Protein AF-A0AA88CJT6-F1 (afdb_monomer)

Nearest PDB structures (foldseek):
  5yh4-assembly1_A  TM=9.714E-01  e=6.669E-05  Vitis vinifera
  2iwt-assembly1_B  TM=9.421E-01  e=1.751E-02  Hordeum vulgare
  2gzb-assembly2_B  TM=6.963E-01  e=2.408E-01  Bauhinia bauhinioides

Mean predicted aligned error: 12.29 Å

InterPro domains:
  IPR002160 Proteinase inhibitor I3, Kunitz legume [PF00197] (32-78)
  IPR002160 Proteinase inhibitor I3, Kunitz legume [PR00291] (31-60)
  IPR002160 Proteinase inhibitor I3, Kunitz legume [PR00291] (69-79)
  IPR002160 Proteinase inhibitor I3, Kunitz legume [PTHR33107] (6-78)
  IPR011065 Kunitz inhibitor STI-like superfamily [SSF50386] (30-79)

Radius of gyration: 29.21 Å; C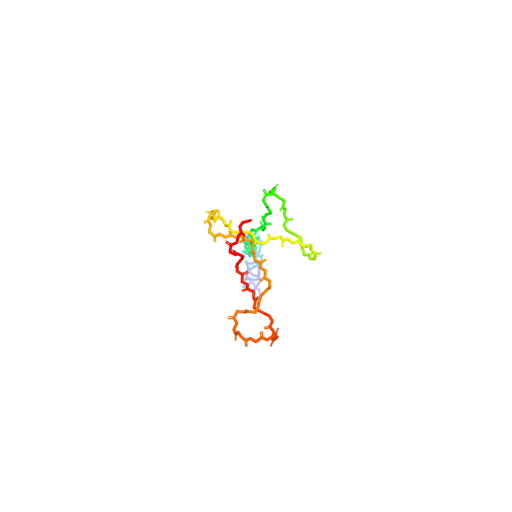α contacts (8 Å, |Δi|>4): 63; chains: 1; bounding box: 32×28×85 Å

Sequence (79 aa):
MEVTTLLILSFLLLSFTSKPVPGLAGSSAATVLDISGKRLRKGVDYYILPVIRGRGGGLKLANARNKTCPLDVVQDQFE

pLDDT: mean 87.76, std 11.69, range [58.25, 98.31]

Foldseek 3Di:
DVVVVVVVVVVVVVVVPDDPPPPCPPPPPDFDADPVRHGDDPPDDDWAFDPDPPQAGTWDWACPPPDPPDTDIDGGRHD

Structure (mmCIF, N/CA/C/O backbone):
data_AF-A0AA88CJT6-F1
#
_entry.id   AF-A0AA88CJT6-F1
#
loop_
_atom_site.group_PDB
_atom_site.id
_atom_site.type_symbol
_atom_site.label_atom_id
_atom_site.label_alt_id
_atom_site.label_comp_id
_atom_site.label_asym_id
_atom_site.label_entity_id
_atom_site.label_seq_id
_atom_site.pdbx_PDB_ins_code
_atom_site.Cartn_x
_atom_site.Cartn_y
_atom_site.Cartn_z
_atom_site.occupancy
_atom_site.B_iso_or_equiv
_atom_site.auth_seq_id
_atom_site.auth_comp_id
_atom_site.auth_asym_id
_atom_site.auth_atom_id
_atom_site.pdbx_PDB_model_num
ATOM 1 N N . MET A 1 1 ? -6.192 -6.215 70.171 1.00 61.66 1 MET A N 1
ATOM 2 C CA . MET A 1 1 ? -7.315 -6.532 69.259 1.00 61.66 1 MET A CA 1
ATOM 3 C C . MET A 1 1 ? -7.988 -5.268 68.728 1.00 61.66 1 MET A C 1
ATOM 5 O O . MET A 1 1 ? -8.331 -5.245 67.555 1.00 61.66 1 MET A O 1
ATOM 9 N N . GLU A 1 2 ? -8.093 -4.201 69.527 1.00 72.19 2 GLU A N 1
ATOM 10 C CA . GLU A 1 2 ? -8.643 -2.892 69.110 1.00 72.19 2 GLU A CA 1
ATOM 11 C C . GLU A 1 2 ? -7.848 -2.194 67.985 1.00 72.19 2 GLU A C 1
ATOM 13 O O . GLU A 1 2 ? -8.405 -1.755 66.988 1.00 72.19 2 GLU A O 1
ATOM 18 N N . VAL A 1 3 ? -6.515 -2.134 68.081 1.00 81.25 3 VAL A N 1
ATOM 19 C CA . VAL A 1 3 ? -5.693 -1.421 67.075 1.00 81.25 3 VAL A CA 1
ATOM 20 C C . VAL A 1 3 ? -5.676 -2.152 65.730 1.00 81.25 3 VAL A C 1
ATOM 22 O O . VAL A 1 3 ? -5.773 -1.538 64.673 1.00 81.25 3 VAL A O 1
ATOM 25 N N . THR A 1 4 ? -5.598 -3.480 65.755 1.00 82.94 4 THR A N 1
ATOM 26 C CA . THR A 1 4 ? -5.609 -4.317 64.549 1.00 82.94 4 THR A CA 1
ATOM 27 C C . THR A 1 4 ? -6.947 -4.256 63.819 1.00 82.94 4 THR A C 1
ATOM 29 O O . THR A 1 4 ? -6.966 -4.225 62.595 1.00 82.94 4 THR A O 1
ATOM 32 N N . THR A 1 5 ? -8.065 -4.191 64.547 1.00 84.94 5 THR A N 1
ATOM 33 C CA . THR A 1 5 ? -9.401 -4.059 63.944 1.00 84.94 5 THR A CA 1
ATOM 34 C C . THR A 1 5 ? -9.618 -2.666 63.357 1.00 84.94 5 THR A C 1
ATOM 36 O O . THR A 1 5 ? -10.133 -2.563 62.246 1.00 84.94 5 THR A O 1
ATOM 39 N N . LEU A 1 6 ? -9.135 -1.608 64.019 1.00 88.25 6 LEU A N 1
ATOM 40 C CA . LEU A 1 6 ? -9.140 -0.243 63.479 1.00 88.25 6 LEU A CA 1
ATOM 41 C C . LEU A 1 6 ? -8.303 -0.107 62.197 1.00 88.25 6 LEU A C 1
ATOM 43 O O . LEU A 1 6 ? -8.731 0.562 61.259 1.00 88.25 6 LEU A O 1
ATOM 47 N N . LEU A 1 7 ? -7.141 -0.764 62.130 1.00 86.56 7 LEU A N 1
ATOM 48 C CA . LEU A 1 7 ? -6.294 -0.777 60.931 1.00 86.56 7 LEU A CA 1
ATOM 49 C C . LEU A 1 7 ? -6.942 -1.533 59.765 1.00 86.56 7 LEU A C 1
ATOM 51 O O . LEU A 1 7 ? -6.870 -1.086 58.624 1.00 86.56 7 LEU A O 1
ATOM 55 N N . ILE A 1 8 ? -7.602 -2.660 60.041 1.00 87.06 8 ILE A N 1
ATOM 56 C CA . ILE A 1 8 ? -8.330 -3.417 59.014 1.00 87.06 8 ILE A CA 1
ATOM 57 C C . ILE A 1 8 ? -9.519 -2.599 58.501 1.00 87.06 8 ILE A C 1
ATOM 59 O O . ILE A 1 8 ? -9.733 -2.518 57.293 1.00 87.06 8 ILE A O 1
ATOM 63 N N . LEU A 1 9 ? -10.265 -1.954 59.402 1.00 86.19 9 LEU A N 1
ATOM 64 C CA . LEU A 1 9 ? -11.413 -1.129 59.040 1.00 86.19 9 LEU A CA 1
ATOM 65 C C . LEU A 1 9 ? -10.995 0.096 58.218 1.00 86.19 9 LEU A C 1
ATOM 67 O O . LEU A 1 9 ? -11.643 0.402 57.220 1.00 86.19 9 LEU A O 1
ATOM 71 N N . SER A 1 10 ? -9.897 0.767 58.581 1.00 85.19 10 SER A N 1
ATOM 72 C CA . SER A 1 10 ? -9.395 1.910 57.811 1.00 85.19 10 SER A CA 1
ATOM 73 C C . SER A 1 10 ? -8.957 1.497 56.404 1.00 85.19 10 SER A C 1
ATOM 75 O O . SER A 1 10 ? -9.314 2.165 55.434 1.00 85.19 10 SER A O 1
ATOM 77 N N . PHE A 1 11 ? -8.270 0.359 56.271 1.00 82.69 11 PHE A N 1
ATOM 78 C CA . PHE A 1 11 ? -7.844 -0.181 54.981 1.00 82.69 11 PHE A CA 1
ATOM 79 C C . PHE A 1 11 ? -9.035 -0.554 54.087 1.00 82.69 11 PHE A C 1
ATOM 81 O O . PHE A 1 11 ? -9.026 -0.294 52.884 1.00 82.69 11 PHE A O 1
ATOM 88 N N . LEU A 1 12 ? -10.090 -1.111 54.687 1.00 82.75 12 LEU A N 1
ATOM 89 C CA . LEU A 1 12 ? -11.318 -1.486 53.990 1.00 82.75 12 LEU A CA 1
ATOM 90 C C . LEU A 1 12 ? -12.122 -0.255 53.546 1.00 82.75 12 LEU A C 1
ATOM 92 O O . LEU A 1 12 ? -12.688 -0.249 52.463 1.00 82.75 12 LEU A O 1
ATOM 96 N N . LEU A 1 13 ? -12.132 0.822 54.333 1.00 82.81 13 LEU A N 1
ATOM 97 C CA . LEU A 1 13 ? -12.753 2.088 53.932 1.00 82.81 13 LEU A CA 1
ATOM 98 C C . LEU A 1 13 ? -11.974 2.776 52.798 1.00 82.81 13 LEU A C 1
ATOM 100 O O . LEU A 1 13 ? -12.583 3.334 51.887 1.00 82.81 13 LEU A O 1
ATOM 104 N N . LEU A 1 14 ? -10.641 2.689 52.808 1.00 79.88 14 LEU A N 1
ATOM 105 C CA . LEU A 1 14 ? -9.783 3.228 51.747 1.00 79.88 14 LEU A CA 1
ATOM 106 C C . LEU A 1 14 ? -10.032 2.537 50.395 1.00 79.88 14 LEU A C 1
ATOM 108 O O . LEU A 1 14 ? -10.090 3.224 49.372 1.00 79.88 14 LEU A O 1
ATOM 112 N N . SER A 1 15 ? -10.264 1.220 50.369 1.00 75.25 15 SER A N 1
ATOM 113 C CA . SER A 1 15 ? -10.536 0.485 49.123 1.00 75.25 15 SER A CA 1
ATOM 114 C C . SER A 1 15 ? -11.882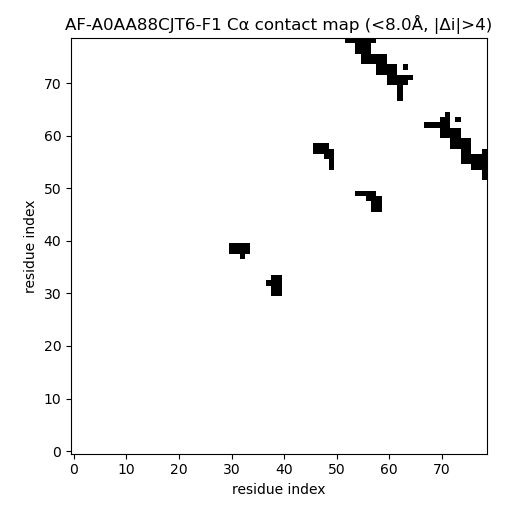 0.835 48.472 1.00 75.25 15 SER A C 1
ATOM 116 O O . SER A 1 15 ? -11.988 0.790 47.250 1.00 75.25 15 SER A O 1
ATOM 118 N N . PHE A 1 16 ? -12.891 1.275 49.233 1.00 72.00 16 PHE A N 1
ATOM 119 C CA . PHE A 1 16 ? -14.157 1.770 48.663 1.00 72.00 16 PHE A CA 1
ATOM 120 C C . PHE A 1 16 ? -14.054 3.185 48.077 1.00 72.00 16 PHE A C 1
ATOM 122 O O . PHE A 1 16 ? -14.915 3.593 47.296 1.00 72.00 16 PHE A O 1
ATOM 129 N N . THR A 1 17 ? -13.009 3.941 48.423 1.00 77.81 17 THR A N 1
ATOM 130 C CA . THR A 1 17 ? -12.805 5.307 47.906 1.00 77.81 17 THR A CA 1
ATOM 131 C C . THR A 1 17 ? -11.981 5.362 46.625 1.00 77.81 17 THR A C 1
ATOM 133 O O . THR A 1 17 ? -11.950 6.403 45.960 1.00 77.81 17 THR A O 1
ATOM 136 N N . SER A 1 18 ? -11.350 4.251 46.224 1.00 71.69 18 SER A N 1
ATOM 137 C CA . SER A 1 18 ? -10.634 4.191 44.955 1.00 71.69 18 SER A CA 1
ATOM 138 C C . SER A 1 18 ? -11.632 4.204 43.801 1.00 71.69 18 SER A C 1
ATOM 140 O O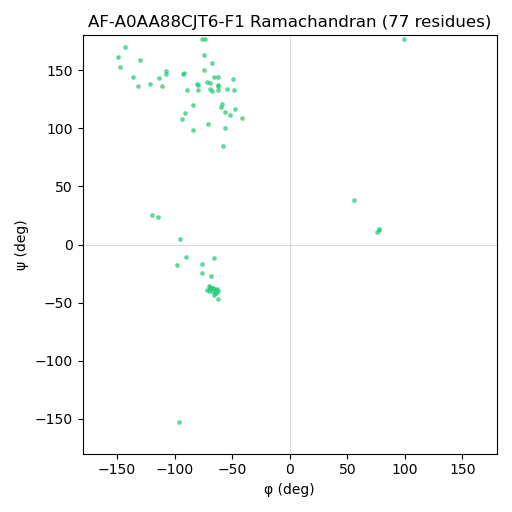 . SER A 1 18 ? -12.277 3.201 43.495 1.00 71.69 18 SER A O 1
ATOM 142 N N . LYS A 1 19 ? -11.762 5.355 43.137 1.00 74.62 19 LYS A N 1
ATOM 143 C CA . LYS A 1 19 ? -12.428 5.421 41.836 1.00 74.62 19 LYS A CA 1
ATOM 144 C C . LYS A 1 19 ? -11.627 4.556 40.860 1.00 74.62 19 LYS A C 1
ATOM 146 O O . LYS A 1 19 ? -10.397 4.655 40.875 1.00 74.62 19 LYS A O 1
ATOM 151 N N . PRO A 1 20 ? -12.272 3.739 40.009 1.00 67.75 20 PRO A N 1
ATOM 152 C CA . PRO A 1 20 ? -11.558 3.069 38.938 1.00 67.75 20 PRO A CA 1
ATOM 153 C C . PRO A 1 20 ? -10.872 4.150 38.105 1.00 67.75 20 PRO A C 1
ATOM 155 O O . PRO A 1 20 ? -11.534 4.994 37.499 1.00 67.75 20 PRO A O 1
ATOM 158 N N . VAL A 1 21 ? -9.538 4.164 38.125 1.00 69.31 21 VAL A N 1
ATOM 159 C CA . VAL A 1 21 ? -8.767 4.907 37.132 1.00 69.31 21 VAL A CA 1
ATOM 160 C C . VAL A 1 21 ? -9.207 4.308 35.803 1.00 69.31 21 VAL A C 1
ATOM 162 O O . VAL A 1 21 ? -9.100 3.084 35.664 1.00 69.31 21 VAL A O 1
ATOM 165 N N . PRO A 1 22 ? -9.760 5.095 34.860 1.00 65.06 22 PRO A N 1
ATOM 166 C CA . PRO A 1 22 ? -9.998 4.597 33.520 1.00 65.06 22 PRO A CA 1
ATOM 167 C C . PRO A 1 22 ? -8.667 4.019 33.074 1.00 65.06 22 PRO A C 1
ATOM 169 O O . PRO A 1 22 ? -7.681 4.754 32.970 1.00 65.06 22 PRO A O 1
ATOM 172 N N . GLY A 1 23 ? -8.605 2.692 32.933 1.00 60.91 23 GLY A N 1
ATOM 173 C CA . GLY A 1 23 ? -7.418 2.061 32.392 1.00 60.91 23 GLY A CA 1
ATOM 174 C C . GLY A 1 23 ? -7.078 2.812 31.116 1.00 60.91 23 GLY A C 1
ATOM 175 O O . GLY A 1 23 ? -7.993 3.242 30.404 1.00 60.91 23 GLY A O 1
ATOM 176 N N . LEU A 1 24 ? -5.789 3.010 30.839 1.00 58.25 24 LEU A N 1
ATOM 177 C CA . LEU A 1 24 ? -5.365 3.312 29.481 1.00 58.25 24 LEU A CA 1
ATOM 178 C C . LEU A 1 24 ? -5.857 2.137 28.629 1.00 58.25 24 LEU A C 1
ATOM 180 O O . LEU A 1 24 ? -5.139 1.164 28.418 1.00 58.25 24 LEU A O 1
ATOM 184 N N . ALA A 1 25 ? -7.115 2.187 28.194 1.00 59.78 25 ALA A N 1
ATOM 185 C CA . ALA A 1 25 ? -7.595 1.445 27.061 1.00 59.78 25 ALA A CA 1
ATOM 186 C C . ALA A 1 25 ? -6.656 1.915 25.964 1.00 59.78 25 ALA A C 1
ATOM 188 O O . ALA A 1 25 ? -6.736 3.070 25.541 1.00 59.78 25 ALA A O 1
ATOM 189 N N . GLY A 1 26 ? -5.653 1.084 25.660 1.00 59.31 26 GLY A N 1
ATOM 190 C CA . GLY A 1 26 ? -4.633 1.401 24.679 1.00 59.31 26 GLY A CA 1
ATOM 191 C C . GLY A 1 26 ? -5.367 1.916 23.460 1.00 59.31 26 GLY A C 1
ATOM 192 O O . GLY A 1 26 ? -6.228 1.202 22.946 1.00 59.31 26 GLY A O 1
ATOM 193 N N . SER A 1 27 ? -5.124 3.187 23.124 1.00 62.94 27 SER A N 1
ATOM 194 C CA . SER A 1 27 ? -5.804 3.894 22.043 1.00 62.94 27 SER A CA 1
ATOM 195 C C . SER A 1 27 ? -5.924 2.935 20.869 1.00 62.94 27 SER A C 1
ATOM 197 O O . SER A 1 27 ? -4.904 2.526 20.307 1.00 62.94 27 SER A O 1
ATOM 199 N N . SER A 1 28 ? -7.143 2.469 20.578 1.00 70.19 28 SER A N 1
ATOM 200 C CA . SER A 1 28 ? -7.333 1.552 19.464 1.00 70.19 28 SER A CA 1
ATOM 201 C C . SER A 1 28 ? -6.855 2.304 18.233 1.00 70.19 28 SER A C 1
ATOM 203 O O . SER A 1 28 ? -7.388 3.382 17.952 1.00 70.19 28 SER A O 1
ATOM 205 N N . ALA A 1 29 ? -5.829 1.788 17.550 1.00 79.19 29 ALA A N 1
ATOM 206 C CA . ALA A 1 29 ? -5.280 2.445 16.372 1.00 79.19 29 ALA A CA 1
ATOM 207 C C . ALA A 1 29 ? -6.428 2.836 15.430 1.00 79.19 29 ALA A C 1
ATOM 209 O O . ALA A 1 29 ? -7.347 2.041 15.198 1.00 79.19 29 ALA A O 1
ATOM 210 N N . ALA A 1 30 ? -6.404 4.078 14.940 1.00 86.06 30 ALA A N 1
ATOM 211 C CA . ALA A 1 30 ? -7.457 4.582 14.073 1.00 86.06 30 ALA A CA 1
ATOM 212 C C . ALA A 1 30 ? -7.637 3.636 12.877 1.00 86.06 30 ALA A C 1
ATOM 214 O O . ALA A 1 30 ? -6.664 3.189 12.266 1.00 86.06 30 ALA A O 1
ATOM 215 N N . THR A 1 31 ? -8.887 3.297 12.561 1.00 92.44 31 THR A N 1
ATOM 216 C CA . THR A 1 31 ? -9.158 2.383 11.450 1.00 92.44 31 THR A CA 1
ATOM 217 C C . THR A 1 31 ? -8.787 3.040 10.125 1.00 92.44 31 THR A C 1
ATOM 219 O O . THR A 1 31 ? -9.205 4.164 9.855 1.00 92.44 31 THR A O 1
ATOM 222 N N . VAL A 1 32 ? -8.053 2.320 9.276 1.00 95.31 32 VAL A N 1
ATOM 223 C CA . VAL A 1 32 ? -7.733 2.775 7.918 1.00 95.31 32 VAL A CA 1
ATOM 224 C C . VAL A 1 32 ? -9.005 2.776 7.068 1.00 95.31 32 VAL A C 1
ATOM 226 O O . VAL A 1 32 ? -9.777 1.810 7.090 1.00 95.31 32 VAL A O 1
ATOM 229 N N . LEU A 1 33 ? -9.219 3.861 6.327 1.00 97.06 33 LEU A N 1
ATOM 230 C CA . LEU A 1 33 ? -10.339 4.025 5.404 1.00 97.06 33 LEU A CA 1
ATOM 231 C C . LEU A 1 33 ? -9.854 3.935 3.954 1.00 97.06 33 LEU A C 1
ATOM 233 O O . LEU A 1 33 ? -8.739 4.348 3.642 1.00 97.06 33 LEU A O 1
ATOM 237 N N . ASP A 1 34 ? -10.695 3.398 3.076 1.00 97.62 34 ASP A N 1
ATOM 238 C CA . ASP A 1 34 ? -10.474 3.422 1.634 1.00 97.62 34 ASP A CA 1
ATOM 239 C C . ASP A 1 34 ? -10.783 4.812 1.049 1.00 97.62 34 ASP A C 1
ATOM 241 O O . ASP A 1 34 ? -11.255 5.719 1.741 1.00 97.62 34 ASP A O 1
ATOM 245 N N . ILE A 1 35 ? -10.552 4.984 -0.255 1.00 96.31 35 ILE A N 1
ATOM 246 C CA . ILE A 1 35 ? -10.812 6.254 -0.954 1.00 96.31 35 ILE A CA 1
ATOM 247 C C . ILE A 1 35 ? -12.302 6.635 -1.012 1.00 96.31 35 ILE A C 1
ATOM 249 O O . ILE A 1 35 ? -12.632 7.756 -1.384 1.00 96.31 35 ILE A O 1
ATOM 253 N N . SER A 1 36 ? -13.210 5.717 -0.664 1.00 97.38 36 SER A N 1
ATOM 254 C CA . SER A 1 36 ? -14.646 5.978 -0.504 1.00 97.38 36 SER A CA 1
ATOM 255 C C . SER A 1 36 ? -15.036 6.260 0.955 1.00 97.38 36 SER A C 1
ATOM 257 O O . SER A 1 36 ? -16.224 6.362 1.254 1.00 97.38 36 SER A O 1
ATOM 259 N N . GLY A 1 37 ? -14.073 6.339 1.879 1.00 96.94 37 GLY A N 1
ATOM 260 C CA . GLY A 1 37 ? -14.310 6.573 3.303 1.00 96.94 37 GLY A CA 1
ATOM 261 C C .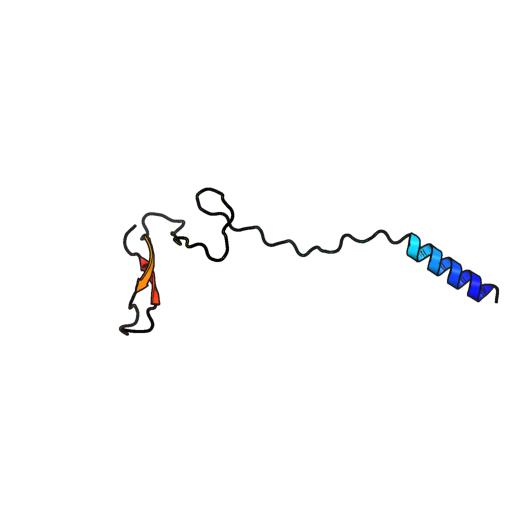 GLY A 1 37 ? -14.797 5.346 4.083 1.00 96.94 37 GLY A C 1
ATOM 262 O O . GLY A 1 37 ? -15.241 5.484 5.223 1.00 96.94 37 GLY A O 1
ATOM 263 N N . LYS A 1 38 ? -14.736 4.137 3.512 1.00 97.44 38 LYS A N 1
ATOM 264 C CA . LYS A 1 38 ? -15.166 2.903 4.193 1.00 97.44 38 LYS A CA 1
ATOM 265 C C . LYS A 1 38 ? -13.987 2.236 4.891 1.00 97.44 38 LYS A C 1
ATOM 267 O O . LYS A 1 38 ? -12.868 2.257 4.399 1.00 97.44 38 LYS A O 1
ATOM 272 N N . ARG A 1 39 ? -14.243 1.582 6.027 1.00 97.50 39 ARG A N 1
ATOM 273 C CA . ARG A 1 39 ? -13.215 0.834 6.774 1.00 97.50 39 ARG A CA 1
ATOM 274 C C . ARG A 1 39 ? -12.646 -0.318 5.943 1.00 97.50 39 ARG A C 1
ATOM 276 O O . ARG A 1 39 ? -13.421 -1.115 5.408 1.00 97.50 39 ARG A O 1
ATOM 283 N N . LEU A 1 40 ? -11.317 -0.443 5.915 1.00 97.38 40 LEU A N 1
ATOM 284 C CA . LEU A 1 40 ? -10.639 -1.595 5.318 1.00 97.38 40 LEU A CA 1
ATOM 285 C C . LEU A 1 40 ? -11.011 -2.887 6.053 1.00 97.38 40 LEU A C 1
ATOM 287 O O . LEU A 1 40 ? -11.186 -2.905 7.275 1.00 97.38 40 LEU A O 1
ATOM 291 N N . ARG A 1 41 ? -11.122 -3.983 5.300 1.00 96.88 41 ARG A N 1
ATOM 292 C CA . ARG A 1 41 ? -11.473 -5.308 5.821 1.00 96.88 41 ARG A CA 1
ATOM 293 C C . ARG A 1 41 ? -10.376 -6.319 5.509 1.00 96.88 41 ARG A C 1
ATOM 295 O O . ARG A 1 41 ? -9.854 -6.358 4.401 1.00 96.88 41 ARG A O 1
ATOM 302 N N . LYS A 1 42 ? -10.050 -7.171 6.484 1.00 96.25 42 LYS A N 1
ATOM 303 C CA . LYS A 1 42 ? -9.133 -8.300 6.279 1.00 96.25 42 LYS A CA 1
ATOM 304 C C . LYS A 1 42 ? -9.728 -9.269 5.249 1.00 96.25 42 LYS A C 1
ATOM 306 O O . LYS A 1 42 ? -10.910 -9.590 5.340 1.00 96.25 42 LYS A O 1
ATOM 311 N N . GLY A 1 43 ? -8.897 -9.756 4.326 1.00 97.00 43 GLY A N 1
ATOM 312 C CA . GLY A 1 43 ? -9.306 -10.709 3.285 1.00 97.00 43 GLY A CA 1
ATOM 313 C C . GLY A 1 43 ? -10.074 -10.083 2.118 1.00 97.00 43 GLY A C 1
ATOM 314 O O . GLY A 1 43 ? -10.692 -10.812 1.354 1.00 97.00 43 GLY A O 1
ATOM 315 N N . VAL A 1 44 ? -10.065 -8.752 2.006 1.00 97.88 44 VAL A N 1
ATOM 316 C CA . VAL A 1 44 ? -10.606 -8.020 0.858 1.00 97.88 44 VAL A CA 1
ATOM 317 C C . VAL A 1 44 ? -9.445 -7.384 0.106 1.00 97.88 44 VAL A C 1
ATOM 319 O O . VAL A 1 44 ? -8.548 -6.815 0.730 1.00 97.88 44 VAL A O 1
ATOM 322 N N . ASP A 1 45 ? -9.478 -7.482 -1.218 1.00 98.00 45 ASP A N 1
ATOM 323 C CA . ASP A 1 45 ? -8.441 -6.930 -2.082 1.00 98.00 45 ASP A CA 1
ATOM 324 C C . ASP A 1 45 ? -8.638 -5.425 -2.289 1.00 98.00 45 ASP A C 1
ATOM 326 O O . ASP A 1 45 ? -9.752 -4.939 -2.500 1.00 98.00 45 ASP A O 1
ATOM 330 N N . TYR A 1 46 ? -7.532 -4.685 -2.248 1.00 98.31 46 TYR A N 1
ATOM 331 C CA . TYR A 1 46 ? -7.485 -3.244 -2.478 1.00 98.31 46 TYR A CA 1
ATOM 332 C C . TYR A 1 46 ? -6.297 -2.907 -3.378 1.00 98.31 46 TYR A C 1
ATOM 334 O O . TYR A 1 46 ? -5.217 -3.480 -3.230 1.00 98.31 46 TYR A O 1
ATOM 342 N N . TYR A 1 47 ? -6.465 -1.920 -4.258 1.00 97.75 47 TYR A N 1
ATOM 343 C CA . TYR A 1 47 ? -5.335 -1.302 -4.947 1.00 97.75 47 TYR A CA 1
ATOM 344 C C . TYR A 1 47 ? -4.644 -0.293 -4.028 1.00 97.75 47 TYR A C 1
ATOM 346 O O . TYR A 1 47 ? -5.298 0.550 -3.412 1.00 97.75 47 TYR A O 1
ATOM 354 N N . ILE A 1 48 ? -3.314 -0.356 -3.965 1.00 97.81 48 ILE A N 1
ATOM 355 C CA . ILE A 1 48 ? -2.489 0.643 -3.279 1.00 97.81 48 ILE A CA 1
ATOM 356 C C . ILE A 1 48 ? -2.062 1.673 -4.321 1.00 97.81 48 ILE A C 1
ATOM 358 O O . ILE A 1 48 ? -1.250 1.364 -5.193 1.00 97.81 48 ILE A O 1
ATOM 362 N N . LEU A 1 49 ? -2.633 2.875 -4.238 1.00 97.00 49 LEU A N 1
ATOM 363 C CA . LEU A 1 49 ? -2.403 3.976 -5.176 1.00 97.00 49 LEU A CA 1
ATOM 364 C C . LEU A 1 49 ? -1.554 5.084 -4.535 1.00 97.00 49 LEU A C 1
ATOM 366 O O . LEU A 1 49 ? -1.652 5.306 -3.323 1.00 97.00 49 LEU A O 1
ATOM 370 N N . PRO A 1 50 ? -0.741 5.805 -5.324 1.00 96.88 50 PRO A N 1
ATOM 371 C CA . PRO A 1 50 ? 0.035 6.921 -4.817 1.00 96.88 50 PRO A CA 1
ATOM 372 C C . PRO A 1 50 ? -0.887 8.084 -4.447 1.00 96.88 50 PRO A C 1
ATOM 374 O O . PRO A 1 50 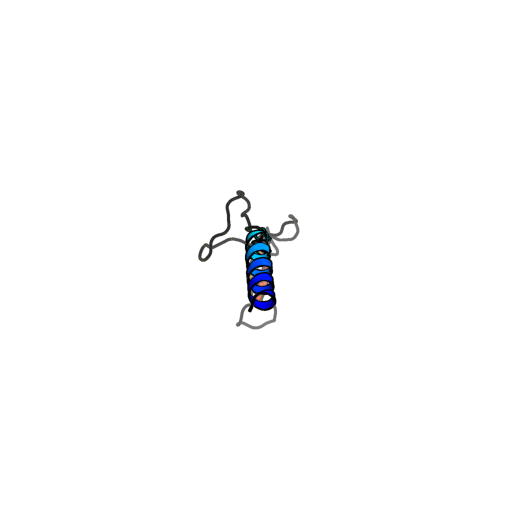? -1.829 8.424 -5.161 1.00 96.88 50 PRO A O 1
ATOM 377 N N . VAL A 1 51 ? -0.581 8.734 -3.323 1.00 96.06 51 VAL A N 1
ATOM 378 C CA . VAL A 1 51 ? -1.297 9.948 -2.901 1.00 96.06 51 VAL A CA 1
ATOM 379 C C . VAL A 1 51 ? -1.013 11.103 -3.868 1.00 96.06 51 VAL A C 1
ATOM 381 O O . VAL A 1 51 ? -1.903 11.889 -4.183 1.00 96.06 51 VAL A O 1
ATOM 384 N N . ILE A 1 52 ? 0.228 11.194 -4.357 1.00 94.81 52 ILE A N 1
ATOM 385 C CA . ILE A 1 52 ? 0.650 12.196 -5.339 1.00 94.81 52 ILE A CA 1
ATOM 386 C C . ILE A 1 52 ? 0.452 11.621 -6.742 1.00 94.81 52 ILE A C 1
ATOM 388 O O . ILE A 1 52 ? 1.160 10.695 -7.135 1.00 94.81 52 ILE A O 1
ATOM 392 N N . ARG A 1 53 ? -0.476 12.213 -7.495 1.00 94.00 53 ARG A N 1
ATOM 393 C CA . ARG A 1 53 ? -0.724 11.895 -8.908 1.00 94.00 53 ARG A CA 1
ATOM 394 C C . ARG A 1 53 ? 0.369 12.457 -9.829 1.00 94.00 53 ARG A C 1
ATOM 396 O O . ARG A 1 53 ? 1.135 13.337 -9.436 1.00 94.00 53 ARG A O 1
ATOM 403 N N . GLY A 1 54 ? 0.443 11.944 -11.052 1.00 94.62 54 GLY A N 1
ATOM 404 C CA . GLY A 1 54 ? 1.418 12.274 -12.090 1.00 94.62 54 GLY A CA 1
ATOM 405 C C . GLY A 1 54 ? 2.806 11.665 -11.874 1.00 94.62 54 GLY A C 1
ATOM 406 O O . GLY A 1 54 ? 3.755 12.068 -12.542 1.00 94.62 54 GLY A O 1
ATOM 407 N N . ARG A 1 55 ? 2.959 10.730 -10.923 1.00 94.88 55 ARG A N 1
ATOM 408 C CA . ARG A 1 55 ? 4.244 10.088 -10.568 1.00 94.88 55 ARG A CA 1
ATOM 409 C C . ARG A 1 55 ? 4.229 8.567 -10.760 1.00 94.88 55 ARG A C 1
ATOM 411 O O . ARG A 1 55 ? 4.991 7.865 -10.100 1.00 94.88 55 ARG A O 1
ATOM 418 N N . GLY A 1 56 ? 3.363 8.084 -11.647 1.00 96.31 56 GLY A N 1
ATOM 419 C CA . GLY A 1 56 ? 3.109 6.663 -11.880 1.00 96.31 56 GLY A CA 1
ATOM 420 C C . GLY A 1 56 ? 1.857 6.158 -11.162 1.00 96.31 56 GLY A C 1
ATOM 421 O O . GLY A 1 56 ? 1.210 6.908 -10.435 1.00 96.31 56 GLY A O 1
ATOM 422 N N . GLY A 1 57 ? 1.524 4.888 -11.377 1.00 97.31 57 GLY A N 1
ATOM 423 C CA . GLY A 1 57 ? 0.300 4.250 -10.895 1.00 97.31 57 GLY A CA 1
ATOM 424 C C . GLY A 1 57 ? 0.472 3.489 -9.585 1.00 97.31 57 GLY A C 1
ATOM 425 O O . GLY A 1 57 ? 1.314 3.818 -8.748 1.00 97.31 57 GLY A O 1
ATOM 426 N N . GLY A 1 58 ? -0.372 2.474 -9.391 1.00 97.69 58 GLY A N 1
ATOM 427 C CA . GLY A 1 58 ? -0.407 1.661 -8.175 1.00 97.69 58 GLY A CA 1
ATOM 428 C C . GLY A 1 58 ? 0.756 0.677 -8.024 1.00 97.69 58 GLY A C 1
ATOM 429 O O . GLY A 1 58 ? 1.609 0.538 -8.899 1.00 97.69 58 GLY A O 1
ATOM 430 N N . LEU A 1 59 ? 0.790 -0.033 -6.895 1.00 97.88 59 LEU A N 1
ATOM 431 C CA . LEU A 1 59 ? 1.762 -1.110 -6.686 1.00 97.88 59 LEU A CA 1
ATOM 432 C C . LEU A 1 59 ? 1.437 -2.343 -7.539 1.00 97.88 59 LEU A C 1
ATOM 434 O O . LEU A 1 59 ? 0.282 -2.758 -7.637 1.00 97.88 59 LEU A O 1
ATOM 438 N N . LYS A 1 60 ? 2.481 -2.969 -8.088 1.00 96.50 60 LYS A N 1
ATOM 439 C CA . LYS A 1 60 ? 2.414 -4.225 -8.841 1.00 96.50 60 LYS A CA 1
ATOM 440 C C . LYS A 1 60 ? 3.620 -5.122 -8.577 1.00 96.50 60 LYS A C 1
ATOM 442 O O . LYS A 1 60 ? 4.613 -4.696 -7.992 1.00 96.50 60 LYS A O 1
ATOM 447 N N . LEU A 1 61 ? 3.540 -6.362 -9.054 1.00 96.75 61 LEU A N 1
ATOM 448 C CA . LEU A 1 61 ? 4.674 -7.283 -9.087 1.00 96.75 61 LEU A CA 1
ATOM 449 C C . LEU A 1 61 ? 5.447 -7.131 -10.400 1.00 96.75 61 LEU A C 1
ATOM 451 O O . LEU A 1 61 ? 4.848 -7.117 -11.475 1.00 96.75 61 LEU A O 1
ATOM 455 N N . ALA A 1 62 ? 6.772 -7.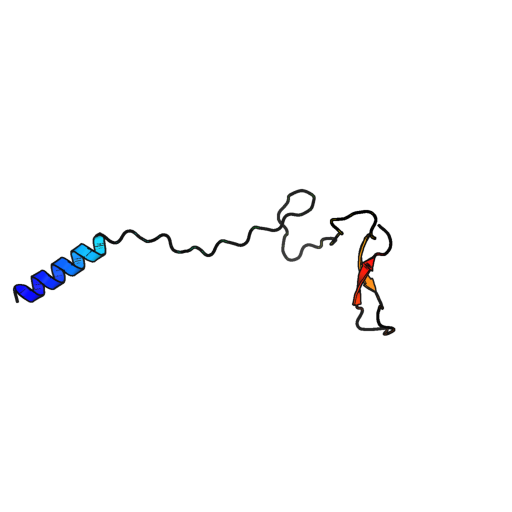039 -10.316 1.00 94.88 62 ALA A N 1
ATOM 456 C CA . ALA A 1 62 ? 7.658 -6.984 -11.475 1.00 94.88 62 ALA A CA 1
ATOM 457 C C . ALA A 1 62 ? 9.027 -7.611 -11.174 1.00 94.88 62 ALA A C 1
ATOM 459 O O . ALA A 1 62 ? 9.432 -7.742 -10.023 1.00 94.88 62 ALA A O 1
ATOM 460 N N . ASN A 1 63 ? 9.770 -7.970 -12.220 1.00 94.50 63 ASN A N 1
ATOM 461 C CA . ASN A 1 63 ? 11.181 -8.337 -12.100 1.00 94.50 63 ASN A CA 1
ATOM 462 C C . ASN A 1 63 ? 12.030 -7.056 -12.110 1.00 94.50 63 ASN A C 1
ATOM 464 O O . ASN A 1 63 ? 12.295 -6.511 -13.181 1.00 94.50 63 ASN A O 1
ATOM 468 N N . ALA A 1 64 ? 12.443 -6.570 -10.936 1.00 89.31 64 ALA A N 1
ATOM 469 C CA . ALA A 1 64 ? 13.252 -5.353 -10.828 1.00 89.31 64 ALA A CA 1
ATOM 470 C C . ALA A 1 64 ? 14.758 -5.634 -10.690 1.00 89.31 64 ALA A C 1
ATOM 472 O O . ALA A 1 64 ? 15.576 -4.743 -10.907 1.00 89.31 64 ALA A O 1
ATOM 473 N N . ARG A 1 65 ? 15.147 -6.865 -10.329 1.00 88.50 65 ARG A N 1
ATOM 474 C CA . ARG A 1 65 ? 16.539 -7.235 -9.993 1.00 88.50 65 ARG A CA 1
ATOM 475 C C . ARG A 1 65 ? 17.186 -8.217 -10.970 1.00 88.50 65 ARG A C 1
ATOM 477 O O . ARG A 1 65 ? 18.115 -8.928 -10.590 1.00 88.50 65 ARG A O 1
ATOM 484 N N . ASN A 1 66 ? 16.705 -8.267 -12.211 1.00 88.31 66 ASN A N 1
ATOM 485 C CA . ASN A 1 66 ? 17.186 -9.186 -13.246 1.00 88.31 66 ASN A CA 1
ATOM 486 C C . ASN A 1 66 ? 17.121 -10.670 -12.813 1.00 88.31 66 ASN A C 1
ATOM 488 O O . ASN A 1 66 ? 18.020 -11.462 -13.087 1.00 88.31 66 ASN A O 1
ATOM 492 N N . LYS A 1 67 ? 16.056 -11.039 -12.091 1.00 89.75 67 LYS A N 1
ATOM 493 C CA . LYS A 1 67 ? 15.755 -12.401 -11.624 1.00 89.75 67 LYS A CA 1
ATOM 494 C C . LYS A 1 67 ? 14.306 -12.732 -11.951 1.00 89.75 67 LYS A C 1
ATOM 496 O O . LYS A 1 67 ? 13.422 -11.922 -11.719 1.00 89.75 67 LYS A O 1
ATOM 501 N N . THR A 1 68 ? 14.036 -13.931 -12.452 1.00 90.50 68 THR A N 1
AT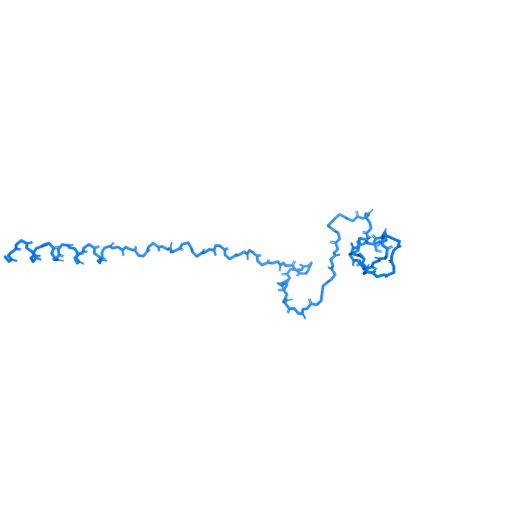OM 502 C CA . THR A 1 68 ? 12.665 -14.332 -12.809 1.00 90.50 68 THR A CA 1
ATOM 503 C C . THR A 1 68 ? 11.764 -14.517 -11.589 1.00 90.50 68 THR A C 1
ATOM 505 O O . THR A 1 68 ? 10.602 -14.128 -11.645 1.00 90.50 68 THR A O 1
ATOM 508 N N . CYS A 1 69 ? 12.305 -15.050 -10.489 1.00 93.12 69 CYS A N 1
ATOM 509 C CA . CYS A 1 69 ? 11.622 -15.201 -9.205 1.00 93.12 69 CYS A CA 1
ATOM 510 C C . CYS A 1 69 ? 12.613 -15.051 -8.029 1.00 93.12 69 CYS A C 1
ATOM 512 O O . CYS A 1 69 ? 13.790 -15.400 -8.180 1.00 93.12 69 CYS A O 1
ATOM 514 N N . PRO A 1 70 ? 12.150 -14.611 -6.842 1.00 94.00 70 PRO A N 1
ATOM 515 C CA . PRO A 1 70 ? 10.826 -14.033 -6.585 1.00 94.00 70 PRO A CA 1
ATOM 516 C C . PRO A 1 70 ? 10.660 -12.671 -7.277 1.00 94.00 70 PRO A C 1
ATOM 518 O O . PRO A 1 70 ? 11.650 -12.005 -7.572 1.00 94.00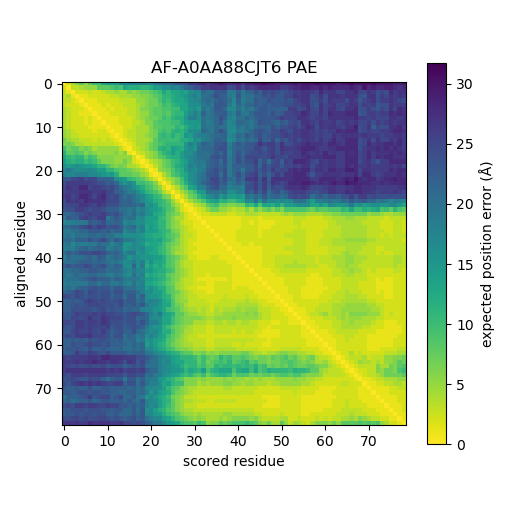 70 PRO A O 1
ATOM 521 N N . LEU A 1 71 ? 9.414 -12.276 -7.549 1.00 96.56 71 LEU A N 1
ATOM 522 C CA . LEU A 1 71 ? 9.109 -10.941 -8.071 1.00 96.56 71 LEU A CA 1
ATOM 523 C C . LEU A 1 71 ? 9.234 -9.887 -6.964 1.00 96.56 71 LEU A C 1
ATOM 525 O O . LEU A 1 71 ? 8.978 -10.167 -5.792 1.00 96.56 71 LEU A O 1
ATOM 529 N N . ASP A 1 72 ? 9.587 -8.668 -7.355 1.00 96.62 72 ASP A N 1
ATOM 530 C CA . ASP A 1 72 ? 9.639 -7.499 -6.488 1.00 96.62 72 ASP A CA 1
ATOM 531 C C . ASP A 1 72 ? 8.297 -6.747 -6.531 1.00 96.62 72 ASP A C 1
ATOM 533 O O . ASP A 1 72 ? 7.627 -6.693 -7.566 1.00 96.62 72 ASP A O 1
ATOM 537 N N . VAL A 1 73 ? 7.917 -6.120 -5.415 1.00 97.19 73 VAL A N 1
ATOM 538 C CA . VAL A 1 73 ? 6.811 -5.151 -5.387 1.00 97.19 73 VAL A CA 1
ATOM 539 C C . VAL A 1 73 ? 7.360 -3.791 -5.808 1.00 97.19 73 VAL A C 1
ATOM 541 O O . VAL A 1 73 ? 8.256 -3.255 -5.157 1.00 97.19 73 VAL A O 1
ATOM 544 N N . VAL A 1 74 ? 6.821 -3.230 -6.887 1.00 96.50 74 VAL A N 1
ATOM 545 C CA . VAL A 1 74 ? 7.238 -1.941 -7.455 1.00 96.50 74 VAL A CA 1
ATOM 546 C C . VAL A 1 74 ? 6.031 -1.040 -7.695 1.00 96.50 74 VAL A C 1
ATOM 548 O O . VAL A 1 74 ? 4.908 -1.524 -7.815 1.00 96.50 74 VAL A O 1
ATOM 551 N N . GLN A 1 75 ? 6.256 0.267 -7.795 1.00 97.25 75 GLN A N 1
ATOM 552 C CA . GLN A 1 75 ? 5.238 1.202 -8.273 1.00 97.25 75 GLN A CA 1
ATOM 553 C C . GLN A 1 75 ? 5.172 1.160 -9.806 1.00 97.25 75 GLN A C 1
ATOM 555 O O . GLN A 1 75 ? 6.212 1.105 -10.468 1.00 97.25 75 GLN A O 1
ATOM 560 N N . ASP A 1 76 ? 3.965 1.166 -10.373 1.00 96.62 76 ASP A N 1
ATOM 561 C CA . ASP A 1 76 ? 3.789 1.249 -11.820 1.00 96.62 76 ASP A CA 1
ATOM 562 C C . ASP A 1 76 ? 4.281 2.598 -12.366 1.00 96.62 76 ASP A C 1
ATOM 564 O O . ASP A 1 76 ? 4.127 3.636 -11.728 1.00 96.62 76 ASP A O 1
ATOM 568 N N . GLN A 1 77 ? 4.868 2.586 -13.561 1.00 95.25 77 GLN A N 1
ATOM 569 C CA . GLN A 1 77 ? 5.367 3.787 -14.232 1.00 95.25 77 GLN A CA 1
ATOM 570 C C . GLN A 1 77 ? 4.236 4.626 -14.831 1.00 95.25 77 GLN A C 1
ATOM 572 O O . GLN A 1 77 ? 4.399 5.832 -15.005 1.00 95.25 77 GLN A O 1
ATOM 577 N N . PHE A 1 78 ? 3.096 4.001 -15.127 1.00 93.69 78 PHE A N 1
ATOM 578 C CA . PHE A 1 78 ? 1.930 4.653 -15.713 1.00 93.69 78 PHE A CA 1
ATOM 579 C C . PHE A 1 78 ? 0.771 4.654 -14.722 1.00 93.69 78 PHE A C 1
ATOM 581 O O . PHE A 1 78 ? 0.624 3.697 -13.961 1.00 93.69 78 PHE A O 1
ATOM 588 N N . GLU A 1 79 ? 0.002 5.745 -14.720 1.00 90.31 79 GLU A N 1
ATOM 589 C CA . GLU A 1 79 ? -1.242 5.876 -13.947 1.00 90.31 79 GLU A CA 1
ATOM 590 C C . GLU A 1 79 ? -2.376 5.005 -14.488 1.00 90.31 79 GLU A C 1
ATOM 592 O O . GLU A 1 79 ? -2.479 4.866 -15.729 1.00 90.31 79 GLU A O 1
#

Solvent-accessible surface area (backbone atoms only — not comparable to full-atom values): 5285 Å² total; per-residue (Å²): 113,69,68,62,51,52,51,52,50,51,54,56,55,51,59,74,66,60,70,82,70,79,68,83,69,69,76,74,74,81,80,59,58,47,100,86,72,45,73,70,55,89,96,59,91,76,87,58,64,57,90,63,75,93,74,24,22,36,64,43,80,41,67,80,78,89,39,90,70,78,62,38,83,40,69,33,81,58,112

Organism: Ficus carica (NCBI:txid3494)

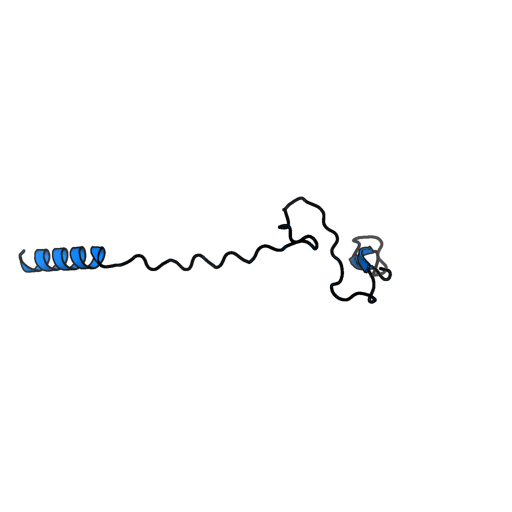Secondary structure (DSSP, 8-state):
-HHHHHHHHHHHHHHHH----------PPPPPB-TTSPBP-TT-------SSTTS---EEEE--SS-SSSPEEEE-S--